Protein AF-A0A9D5K4T2-F1 (afdb_monomer)

Solvent-accessible surface area (backbone atoms only — not comparable to full-atom values): 8704 Å² total; per-residue (Å²): 128,64,64,52,54,49,26,55,74,67,66,39,24,68,62,24,46,60,51,55,73,71,44,53,75,77,55,48,70,33,69,68,42,46,53,50,48,43,51,20,30,58,70,73,62,40,55,70,61,32,49,51,55,53,71,80,49,88,61,93,27,13,62,56,25,42,52,50,14,54,50,28,47,74,73,68,38,57,67,61,13,50,54,25,43,53,49,19,75,74,37,55,56,87,91,53,61,63,84,64,47,54,61,52,52,37,46,53,52,19,55,50,31,40,50,50,19,72,77,49,76,42,77,68,34,46,51,50,20,46,51,30,26,49,54,40,33,61,75,31,61,92,39,63,85,38,69,66,25,53,48,25,57,51,49,48,55,52,64,72,74,109

Secondary structure (DSSP, 8-state):
--HHHHHHHTT-HHHHHHHHHTS-HHHHTSHHHHHHHHHHHHHHT-HHHHHHHHHH-----HHHHHHHHHHHHHHT-HHHHHHHHHHHHHS--SSS-HHHHHHHHHHHHHHHHHHHHHHS-SHHHHHHHHHHHHHHHHHTTT-TTSHHHHHHHHHHHHHHH-

Mean predicted aligned error: 5.41 Å

Nearest PDB structures (foldseek):
  2xpi-assembly1_D  TM=4.596E-01  e=1.711E-02  Schizosaccharomyces pombe
  5dse-assembly1_A  TM=6.129E-01  e=3.031E-01  Homo sapiens
  4j0u-assembly1_A  TM=4.442E-01  e=5.402E-02  Homo sapiens
  6fbb-assembly1_A  TM=3.727E-01  e=1.408E-01  Homo sapiens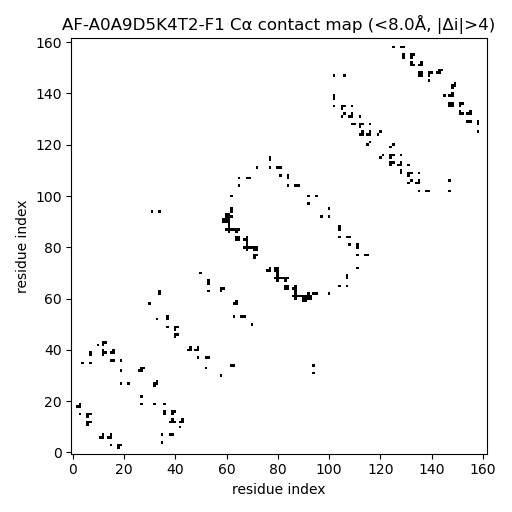
  7nm9-assembly1_A-2  TM=3.712E-01  e=3.671E-01  Homo sapiens

Structure (mmCIF, N/CA/C/O backbone):
data_AF-A0A9D5K4T2-F1
#
_entry.id   AF-A0A9D5K4T2-F1
#
loop_
_atom_site.group_PDB
_atom_site.id
_atom_site.type_symbol
_atom_site.label_atom_id
_atom_site.label_alt_id
_atom_site.label_comp_id
_atom_site.label_asym_id
_atom_site.label_entity_id
_atom_site.label_seq_id
_atom_site.pdbx_PDB_ins_code
_atom_site.Cartn_x
_atom_site.Cartn_y
_atom_site.Cartn_z
_atom_site.occupancy
_atom_site.B_iso_or_equiv
_atom_site.auth_seq_id
_atom_site.auth_comp_id
_atom_site.auth_asym_id
_atom_site.auth_atom_id
_atom_site.pdbx_PDB_model_num
ATOM 1 N N . MET A 1 1 ? -13.841 -5.311 24.053 1.00 54.28 1 MET A N 1
ATOM 2 C CA . MET A 1 1 ? -13.330 -5.093 22.676 1.00 54.28 1 MET A CA 1
ATOM 3 C C . MET A 1 1 ? -13.525 -6.328 21.765 1.00 54.28 1 MET A C 1
ATOM 5 O O . MET A 1 1 ? -12.750 -6.507 20.832 1.00 54.28 1 MET A O 1
ATOM 9 N N . SER A 1 2 ? -14.545 -7.179 21.981 1.00 60.25 2 SER A N 1
ATOM 10 C CA . SER A 1 2 ? -14.770 -8.372 21.135 1.00 60.25 2 SER A CA 1
ATOM 11 C C . SER A 1 2 ? -15.668 -8.092 19.925 1.00 60.25 2 SER A C 1
ATOM 13 O O . SER A 1 2 ? -15.316 -8.513 18.833 1.00 60.25 2 SER A O 1
ATOM 15 N N . ILE A 1 3 ? -16.739 -7.303 20.079 1.00 61.25 3 ILE A N 1
ATOM 16 C CA . ILE A 1 3 ? -17.724 -7.057 19.006 1.00 61.25 3 ILE A CA 1
ATOM 17 C C . ILE A 1 3 ? -17.117 -6.248 17.850 1.00 61.25 3 ILE A C 1
ATOM 19 O O . ILE A 1 3 ? -17.117 -6.707 16.721 1.00 61.25 3 ILE A O 1
ATOM 23 N N . PHE A 1 4 ? -16.468 -5.112 18.124 1.00 55.12 4 PHE A N 1
ATOM 24 C CA . PHE A 1 4 ? -15.822 -4.304 17.075 1.00 55.12 4 PHE A CA 1
ATOM 25 C C . PHE A 1 4 ? -14.730 -5.059 16.298 1.00 55.12 4 PHE A C 1
ATOM 27 O O . PHE A 1 4 ? -14.548 -4.840 15.107 1.00 55.12 4 PHE A O 1
ATOM 34 N N . SER A 1 5 ? -14.005 -5.966 16.964 1.00 59.66 5 SER A N 1
ATOM 35 C CA . SER A 1 5 ? -13.018 -6.815 16.283 1.00 59.66 5 SER A CA 1
ATOM 36 C C . SER A 1 5 ? -13.707 -7.825 15.361 1.00 59.66 5 SER A C 1
ATOM 38 O O . SER A 1 5 ? -13.262 -8.009 14.234 1.00 59.66 5 SER A O 1
ATOM 40 N N . ALA A 1 6 ? -14.807 -8.422 15.829 1.00 60.31 6 ALA A N 1
ATOM 41 C CA . ALA A 1 6 ? -15.592 -9.393 15.077 1.00 60.31 6 ALA A CA 1
ATOM 42 C C . ALA A 1 6 ? -16.263 -8.772 13.841 1.00 60.31 6 ALA A C 1
ATOM 44 O O . ALA A 1 6 ? -16.190 -9.365 12.774 1.00 60.31 6 ALA A O 1
ATOM 45 N N . GLU A 1 7 ? -16.821 -7.560 13.937 1.00 58.53 7 GLU A N 1
ATOM 46 C CA . GLU A 1 7 ? -17.458 -6.886 12.789 1.00 58.53 7 GLU A CA 1
ATOM 47 C C . GLU A 1 7 ? -16.449 -6.497 11.696 1.00 58.53 7 GLU A C 1
ATOM 49 O O . GLU A 1 7 ? -16.730 -6.601 10.504 1.00 58.53 7 GLU A O 1
ATOM 54 N N . ILE A 1 8 ? -15.231 -6.098 12.081 1.00 59.56 8 ILE A N 1
ATOM 55 C CA . ILE A 1 8 ? -14.141 -5.837 11.126 1.00 59.56 8 ILE A CA 1
ATOM 56 C C . ILE A 1 8 ? -13.672 -7.130 10.453 1.00 59.56 8 ILE A C 1
ATOM 58 O O . ILE A 1 8 ? -13.353 -7.121 9.264 1.00 59.56 8 ILE A O 1
ATOM 62 N N . GLU A 1 9 ? -13.605 -8.229 11.207 1.00 60.38 9 GLU A N 1
ATOM 63 C CA . GLU A 1 9 ? -13.256 -9.555 10.687 1.00 60.38 9 GLU A CA 1
ATOM 64 C C . GLU A 1 9 ? -14.370 -10.155 9.814 1.00 60.38 9 GLU A C 1
ATOM 66 O O . GLU A 1 9 ? -14.065 -10.915 8.897 1.00 60.38 9 GLU A O 1
ATOM 71 N N . ALA A 1 10 ? -15.627 -9.764 10.043 1.00 62.03 10 ALA A N 1
ATOM 72 C CA . ALA A 1 10 ? -16.800 -10.137 9.252 1.00 62.03 10 ALA A CA 1
ATOM 73 C C . ALA A 1 10 ? -17.033 -9.244 8.015 1.00 62.03 10 ALA A C 1
ATOM 75 O O . ALA A 1 10 ? -17.990 -9.463 7.280 1.00 62.03 10 ALA A O 1
ATOM 76 N N . GLU A 1 11 ? -16.175 -8.243 7.777 1.00 64.06 11 GLU A N 1
ATOM 77 C CA . GLU A 1 11 ? -16.327 -7.225 6.721 1.00 64.06 11 GLU A CA 1
ATOM 78 C C . GLU A 1 11 ? -17.610 -6.367 6.830 1.00 64.06 11 GLU A C 1
ATOM 80 O O . GLU A 1 11 ? -17.953 -5.612 5.917 1.00 64.06 11 GLU A O 1
ATOM 85 N N . SER A 1 12 ? -18.274 -6.386 7.988 1.00 69.62 12 SER A N 1
ATOM 86 C CA . SER A 1 12 ? -19.422 -5.540 8.335 1.00 69.62 12 SER A CA 1
ATOM 87 C C . SER A 1 12 ? -18.961 -4.130 8.722 1.00 69.62 12 SER A C 1
ATOM 89 O O . SER A 1 12 ? -19.085 -3.671 9.859 1.00 69.62 12 SER A O 1
ATOM 91 N N . TYR A 1 13 ? -18.369 -3.408 7.768 1.00 75.88 13 TYR A N 1
ATOM 92 C CA . TYR A 1 13 ? -17.676 -2.143 8.043 1.00 75.88 13 TYR A CA 1
ATOM 93 C C . TYR A 1 13 ? -18.591 -1.007 8.524 1.00 75.88 13 TYR A C 1
ATOM 95 O O . TYR A 1 13 ? -18.135 -0.136 9.266 1.00 75.88 13 TYR A O 1
ATOM 103 N N . ARG A 1 14 ? -19.871 -1.009 8.129 1.00 68.00 14 ARG A N 1
ATOM 104 C CA . ARG A 1 14 ? -20.858 -0.018 8.597 1.00 68.00 14 ARG A CA 1
ATOM 105 C C . ARG A 1 14 ? -21.207 -0.226 10.068 1.00 68.00 14 ARG A C 1
ATOM 107 O O . ARG A 1 14 ? -21.172 0.730 10.837 1.00 68.00 14 ARG A O 1
ATOM 114 N N . ASP A 1 15 ? -21.444 -1.470 10.464 1.00 69.38 15 ASP A N 1
ATOM 115 C CA . ASP A 1 15 ? -21.767 -1.818 11.848 1.00 69.38 15 ASP A CA 1
ATOM 116 C C . ASP A 1 15 ? -20.549 -1.630 12.756 1.00 69.38 15 ASP A C 1
ATOM 118 O O . ASP A 1 15 ? -20.660 -1.109 13.866 1.00 69.38 15 ASP A O 1
ATOM 122 N N . ALA A 1 16 ? -19.348 -1.925 12.247 1.00 68.94 16 ALA A N 1
ATOM 123 C CA . ALA A 1 16 ? -18.108 -1.606 12.939 1.00 68.94 16 ALA A CA 1
ATOM 124 C C . ALA A 1 16 ? -17.982 -0.096 13.235 1.00 68.94 16 ALA A C 1
ATOM 126 O O . ALA A 1 16 ? -17.620 0.271 14.354 1.00 68.94 16 ALA A O 1
ATOM 127 N N . LEU A 1 17 ? -18.301 0.789 12.278 1.00 69.62 17 LEU A N 1
ATOM 128 C CA . LEU A 1 17 ? -18.285 2.240 12.516 1.00 69.62 17 LEU A CA 1
ATOM 129 C C . LEU A 1 17 ? -19.304 2.665 13.576 1.00 69.62 17 LEU A C 1
ATOM 131 O O . LEU A 1 17 ? -18.934 3.421 14.471 1.00 69.62 17 LEU A O 1
ATOM 135 N N . ALA A 1 18 ? -20.525 2.128 13.538 1.00 70.75 18 ALA A N 1
ATOM 136 C CA . ALA A 1 18 ? -21.542 2.411 14.553 1.00 70.75 18 ALA A CA 1
ATOM 137 C C . ALA A 1 18 ? -21.078 1.989 15.961 1.00 70.75 18 ALA A C 1
ATOM 139 O O . ALA A 1 18 ? -21.221 2.730 16.929 1.00 70.75 18 ALA A O 1
ATOM 140 N N . VAL A 1 19 ? -20.421 0.831 16.090 1.00 71.00 19 VAL A N 1
ATOM 141 C CA . VAL A 1 19 ? -19.842 0.388 1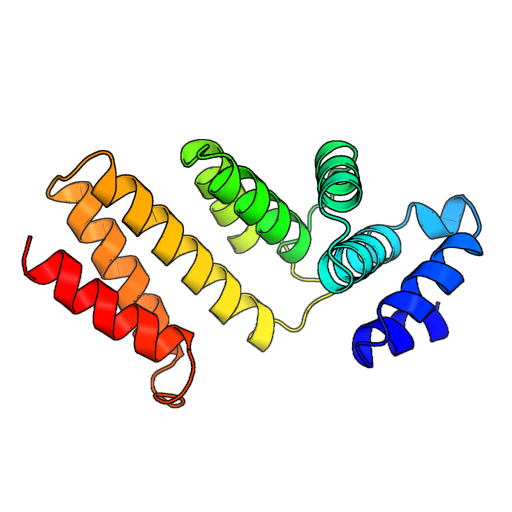7.371 1.00 71.00 19 VAL A CA 1
ATOM 142 C C . VAL A 1 19 ? -18.678 1.285 17.813 1.00 71.00 19 VAL A C 1
ATOM 144 O O . VAL A 1 19 ? -18.482 1.489 19.014 1.00 71.00 19 VAL A O 1
ATOM 147 N N . ALA A 1 20 ? -17.908 1.843 16.873 1.00 68.31 20 ALA A N 1
ATOM 148 C CA . ALA A 1 20 ? -16.802 2.745 17.184 1.00 68.31 20 ALA A CA 1
ATOM 149 C C . ALA A 1 20 ? -17.271 4.064 17.829 1.00 68.31 20 ALA A C 1
ATOM 151 O O . ALA A 1 20 ? -16.548 4.608 18.664 1.00 68.31 20 ALA A O 1
ATOM 152 N N . GLU A 1 21 ? -18.474 4.546 17.498 1.00 71.75 21 GLU A N 1
ATOM 153 C CA . GLU A 1 21 ? -19.077 5.754 18.090 1.00 71.75 21 GLU A CA 1
ATOM 154 C C . GLU A 1 21 ? -19.416 5.587 19.578 1.00 71.75 21 GLU A C 1
ATOM 156 O O . GLU A 1 21 ? -19.449 6.561 20.327 1.00 71.75 21 GLU A O 1
ATOM 161 N N . HIS A 1 22 ? -19.595 4.346 20.031 1.00 75.00 22 HIS A N 1
ATOM 162 C CA . HIS A 1 22 ? -19.904 4.020 21.423 1.00 75.00 22 HIS A CA 1
ATOM 163 C C . HIS A 1 22 ? -18.667 3.670 22.266 1.00 75.00 22 HIS A C 1
ATOM 165 O O . HIS A 1 22 ? -18.796 3.309 23.440 1.00 75.00 22 HIS A O 1
ATOM 171 N N . LEU A 1 23 ? -17.455 3.760 21.706 1.00 72.31 23 LEU A N 1
ATOM 172 C CA . LEU A 1 23 ? -16.229 3.545 22.474 1.00 72.31 23 LEU A CA 1
ATOM 173 C C . LEU A 1 23 ? -15.994 4.708 23.444 1.00 72.31 23 LEU A C 1
ATOM 175 O O . LEU A 1 23 ? -16.054 5.878 23.074 1.00 72.31 23 LEU A O 1
ATOM 179 N N . SER A 1 24 ? -15.636 4.392 24.692 1.00 71.31 24 SER A N 1
ATOM 180 C CA . SER A 1 24 ? -15.178 5.423 25.633 1.00 71.31 24 SER A CA 1
ATOM 181 C C . SER A 1 24 ? -13.928 6.132 25.092 1.00 71.31 24 SER A C 1
ATOM 183 O O . SER A 1 24 ? -13.106 5.508 24.416 1.00 71.31 24 SER A O 1
ATOM 185 N N . GLY A 1 25 ? -13.730 7.414 25.429 1.00 74.12 25 GLY A N 1
ATOM 186 C CA . GLY A 1 25 ? -12.616 8.215 24.893 1.00 74.12 25 GLY A CA 1
ATOM 187 C C . GLY A 1 25 ? -11.238 7.558 25.061 1.00 74.12 25 GLY A C 1
ATOM 188 O O . GLY A 1 25 ? -10.411 7.604 24.156 1.00 74.12 25 GLY A O 1
ATOM 189 N N . ARG A 1 26 ? -11.023 6.832 26.169 1.00 73.31 26 ARG A N 1
ATOM 190 C CA . ARG A 1 26 ? -9.785 6.075 26.423 1.00 73.31 26 ARG A CA 1
ATOM 191 C C . ARG A 1 26 ? -9.647 4.818 25.553 1.00 73.31 26 ARG A C 1
ATOM 193 O O . ARG A 1 26 ? -8.536 4.439 25.204 1.00 73.31 26 ARG A O 1
ATOM 200 N N . GLN A 1 27 ? -10.750 4.155 25.206 1.00 72.50 27 GLN A N 1
ATOM 201 C CA . GLN A 1 27 ? -10.745 2.978 24.327 1.00 72.50 27 GLN A CA 1
ATOM 202 C C . GLN A 1 27 ? -10.579 3.372 22.856 1.00 72.50 27 GLN A C 1
ATOM 204 O O . GLN A 1 27 ? -9.867 2.684 22.122 1.00 72.50 27 GLN A O 1
ATOM 209 N N . ALA A 1 28 ? -11.185 4.491 22.453 1.00 76.06 28 ALA A N 1
ATOM 210 C CA . ALA A 1 28 ? -11.121 5.024 21.095 1.00 76.06 28 ALA A CA 1
ATOM 211 C C . ALA A 1 28 ? -9.699 5.444 20.675 1.00 76.06 28 ALA A C 1
ATOM 213 O O . ALA A 1 28 ? -9.381 5.411 19.490 1.00 76.06 28 ALA A O 1
A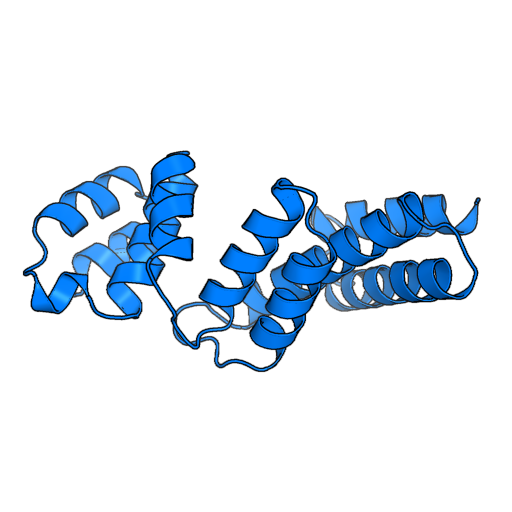TOM 214 N N . GLN A 1 29 ? -8.839 5.791 21.638 1.00 82.19 29 GLN A N 1
ATOM 215 C CA . GLN A 1 29 ? -7.458 6.234 21.400 1.00 82.19 29 GLN A CA 1
ATOM 216 C C . GLN A 1 29 ? -6.423 5.100 21.354 1.00 82.19 29 GLN A C 1
ATOM 218 O O . GLN A 1 29 ? -5.240 5.355 21.158 1.00 82.19 29 GLN A O 1
ATOM 223 N N . THR A 1 30 ? -6.823 3.842 21.554 1.00 89.69 30 THR A N 1
ATOM 224 C CA . THR A 1 30 ? -5.868 2.724 21.472 1.00 89.69 30 THR A CA 1
ATOM 225 C C . THR A 1 30 ? -5.436 2.473 20.024 1.00 89.69 30 THR A C 1
ATOM 227 O O . THR A 1 30 ? -6.274 2.537 19.126 1.00 89.69 30 THR A O 1
ATOM 230 N N . ASP A 1 31 ? -4.174 2.083 19.794 1.00 92.12 31 ASP A N 1
ATOM 231 C CA . ASP A 1 31 ? -3.654 1.727 18.457 1.00 92.12 31 ASP A CA 1
ATOM 232 C C . ASP A 1 31 ? -4.597 0.780 17.698 1.00 92.12 31 ASP A C 1
ATOM 234 O O . ASP A 1 31 ? -4.883 0.963 16.515 1.00 92.12 31 ASP A O 1
ATOM 238 N N . LYS A 1 32 ? -5.131 -0.221 18.414 1.00 89.00 32 LYS A N 1
ATOM 239 C CA . LYS A 1 32 ? -6.079 -1.199 17.874 1.00 89.00 32 LYS A CA 1
ATOM 240 C C . LYS A 1 32 ? -7.368 -0.532 17.391 1.00 89.00 32 LYS A C 1
ATOM 242 O O . LYS A 1 32 ? -7.829 -0.833 16.292 1.00 89.00 32 LYS A O 1
ATOM 247 N N . ALA A 1 33 ? -7.953 0.352 18.201 1.00 88.94 33 ALA A N 1
ATOM 248 C CA . ALA A 1 33 ? -9.187 1.046 17.850 1.00 88.94 33 ALA A CA 1
ATOM 249 C C . ALA A 1 33 ? -8.985 1.974 16.647 1.00 88.94 33 ALA A C 1
ATOM 251 O O . ALA A 1 33 ? -9.808 1.961 15.733 1.00 88.94 33 ALA A O 1
ATOM 252 N N . VAL A 1 34 ? -7.866 2.703 16.601 1.00 92.25 34 VAL A N 1
ATOM 253 C CA . VAL A 1 34 ? -7.519 3.575 15.470 1.00 92.25 34 VAL A CA 1
ATOM 254 C C . VAL A 1 34 ? -7.342 2.764 14.186 1.00 92.25 34 VAL A C 1
ATOM 256 O O . VAL A 1 34 ? -7.944 3.098 13.168 1.00 92.25 34 VAL A O 1
ATOM 259 N N . ILE A 1 35 ? -6.588 1.660 14.220 1.00 92.62 35 ILE A N 1
ATOM 260 C CA . ILE A 1 35 ? -6.367 0.814 13.036 1.00 92.62 35 ILE A CA 1
ATOM 261 C C . ILE A 1 35 ? -7.669 0.173 12.548 1.00 92.62 35 ILE A C 1
ATOM 263 O O . ILE A 1 35 ? -7.919 0.099 11.346 1.00 92.62 35 ILE A O 1
ATOM 267 N N . TYR A 1 36 ? -8.540 -0.265 13.451 1.00 90.19 36 TYR A N 1
ATOM 268 C CA . TYR A 1 36 ? -9.824 -0.840 13.054 1.00 90.19 36 TYR A CA 1
ATOM 269 C C . TYR A 1 36 ? -10.794 0.211 12.522 1.00 90.19 36 TYR A C 1
ATOM 271 O O . TYR A 1 36 ? -11.457 -0.033 11.515 1.00 90.19 36 TYR A O 1
ATOM 279 N N . ARG A 1 37 ? -10.819 1.410 13.113 1.00 90.56 37 ARG A N 1
ATOM 280 C CA . ARG A 1 37 ? -11.571 2.543 12.564 1.00 90.56 37 ARG A CA 1
ATOM 281 C C . ARG A 1 37 ? -11.070 2.897 11.167 1.00 90.56 37 ARG A C 1
ATOM 283 O O . ARG A 1 37 ? -11.878 3.083 10.264 1.00 90.56 37 ARG A O 1
ATOM 290 N N . LEU A 1 38 ? -9.753 2.912 10.964 1.00 92.81 38 LEU A N 1
ATOM 291 C CA . LEU A 1 38 ? -9.144 3.129 9.655 1.00 92.81 38 LEU A CA 1
ATOM 292 C C . LEU A 1 38 ? -9.615 2.087 8.630 1.00 92.81 38 LEU A C 1
ATOM 294 O O . LEU A 1 38 ? -9.997 2.459 7.522 1.00 92.81 38 LEU A O 1
ATOM 298 N N . ARG A 1 39 ? -9.631 0.794 8.984 1.00 90.69 39 ARG A N 1
ATOM 299 C CA . ARG A 1 39 ? -10.168 -0.264 8.107 1.00 90.69 39 ARG A CA 1
ATOM 300 C C . ARG A 1 39 ? -11.623 -0.012 7.744 1.00 90.69 39 ARG A C 1
ATOM 302 O O . ARG A 1 39 ? -11.964 -0.100 6.570 1.00 90.69 39 ARG A O 1
ATOM 309 N N . ALA A 1 40 ? -12.448 0.318 8.735 1.00 89.12 40 ALA A N 1
ATOM 310 C CA . ALA A 1 40 ? -13.870 0.541 8.535 1.00 89.12 40 ALA A CA 1
ATOM 311 C C . ALA A 1 40 ? -14.121 1.723 7.588 1.00 89.12 40 ALA A C 1
ATOM 313 O O . ALA A 1 40 ? -14.789 1.550 6.573 1.00 89.12 40 ALA A O 1
ATOM 314 N N . LEU A 1 41 ? -13.487 2.876 7.848 1.00 90.56 41 LEU A N 1
ATOM 315 C CA . LEU A 1 41 ? -13.562 4.073 6.997 1.00 90.56 41 LEU A CA 1
ATOM 316 C C . LEU A 1 41 ? -13.143 3.771 5.554 1.00 90.56 41 LEU A C 1
ATOM 318 O O . LEU A 1 41 ? -13.836 4.135 4.606 1.00 90.56 41 LEU A O 1
ATOM 322 N N . ARG A 1 42 ? -12.035 3.045 5.373 1.00 89.38 42 ARG A N 1
ATOM 323 C CA . ARG A 1 42 ? -11.573 2.628 4.044 1.00 89.38 42 ARG A CA 1
ATOM 324 C C . ARG A 1 42 ? -12.534 1.649 3.366 1.00 89.38 42 ARG A C 1
ATOM 326 O O . ARG A 1 42 ? -12.704 1.738 2.154 1.00 89.38 42 ARG A O 1
ATOM 333 N N . GLY A 1 43 ? -13.144 0.742 4.127 1.00 84.81 43 GLY A N 1
ATOM 334 C CA . GLY A 1 43 ? -14.110 -0.241 3.637 1.00 84.81 43 GLY A CA 1
ATOM 335 C C . GLY A 1 43 ? -15.414 0.389 3.148 1.00 84.81 43 GLY A C 1
ATOM 336 O O . GLY A 1 43 ? -15.954 -0.048 2.136 1.00 84.81 43 GLY A O 1
ATOM 337 N N . VAL A 1 44 ? -15.888 1.451 3.808 1.00 88.19 44 VAL A N 1
ATOM 338 C CA . VAL A 1 44 ? -17.101 2.185 3.392 1.00 88.19 44 VAL A CA 1
ATOM 339 C C . VAL A 1 44 ? -16.836 3.306 2.379 1.00 88.19 44 VAL A C 1
ATOM 341 O O . VAL A 1 44 ? -17.782 3.870 1.840 1.00 88.19 44 VAL A O 1
ATOM 344 N N . GLY A 1 45 ? -15.568 3.618 2.092 1.00 86.69 45 GLY A N 1
ATOM 345 C CA . GLY A 1 45 ? -15.184 4.649 1.123 1.00 86.69 45 GLY A CA 1
ATOM 346 C C . GLY A 1 45 ? -15.068 6.071 1.687 1.00 86.69 45 GLY A C 1
ATOM 347 O O . GLY A 1 45 ? -14.939 7.013 0.909 1.00 86.69 45 GLY A O 1
ATOM 348 N N . GLU A 1 46 ? -15.038 6.237 3.010 1.00 92.06 46 GLU A N 1
ATOM 349 C CA . GLU A 1 46 ? -14.887 7.522 3.714 1.00 92.06 46 GLU A CA 1
ATOM 350 C C . GLU A 1 46 ? -13.427 8.016 3.672 1.00 92.06 46 GLU A C 1
ATOM 352 O O . GLU A 1 46 ? -12.695 8.007 4.669 1.00 92.06 46 GLU A O 1
ATOM 357 N N . ARG A 1 47 ? -12.970 8.410 2.476 1.00 91.94 47 ARG A N 1
ATOM 358 C CA . ARG A 1 47 ? -11.560 8.733 2.190 1.00 91.94 47 ARG A CA 1
ATOM 359 C C . ARG A 1 47 ? -11.027 9.905 3.010 1.00 91.94 47 ARG A C 1
ATOM 361 O O . ARG A 1 47 ? -9.938 9.786 3.564 1.00 91.94 47 ARG A O 1
ATOM 368 N N . GLU A 1 48 ? -11.793 10.984 3.141 1.00 93.81 48 GLU A N 1
ATOM 369 C CA . GLU A 1 48 ? -11.362 12.183 3.876 1.00 93.81 48 GLU A CA 1
ATOM 370 C C . GLU A 1 48 ? -11.159 11.904 5.366 1.00 93.81 48 GLU A C 1
ATOM 372 O O . GLU A 1 48 ? -10.165 12.311 5.968 1.00 93.81 48 GLU A O 1
ATOM 377 N N . GLN A 1 49 ? -12.065 11.135 5.966 1.00 93.00 49 GLN A N 1
ATOM 378 C CA . GLN A 1 49 ? -11.946 10.751 7.369 1.00 93.00 49 GLN A CA 1
ATOM 379 C C . GLN A 1 49 ? -10.771 9.793 7.587 1.00 93.00 49 GLN A C 1
ATOM 381 O O . GLN A 1 49 ? -10.040 9.933 8.567 1.00 93.00 49 GLN A O 1
ATOM 386 N N . ALA A 1 50 ? -10.562 8.838 6.673 1.00 93.81 50 ALA A N 1
ATOM 387 C CA . ALA A 1 50 ? -9.413 7.938 6.722 1.00 93.81 50 ALA A CA 1
ATOM 388 C C . ALA A 1 50 ? -8.092 8.710 6.589 1.00 93.81 50 ALA A C 1
ATOM 390 O O . ALA A 1 50 ? -7.156 8.452 7.345 1.00 93.81 50 ALA A O 1
ATOM 391 N N . ARG A 1 51 ? -8.038 9.690 5.678 1.00 95.88 51 ARG A N 1
ATOM 392 C CA . ARG A 1 51 ? -6.899 10.596 5.499 1.00 95.88 51 ARG A CA 1
ATOM 393 C C . ARG A 1 51 ? -6.606 11.365 6.780 1.00 95.88 51 ARG A C 1
ATOM 395 O O . ARG A 1 51 ? -5.488 11.300 7.280 1.00 95.88 51 ARG A O 1
ATOM 402 N N . LYS A 1 52 ? -7.612 12.035 7.346 1.00 95.75 52 LYS A N 1
ATOM 403 C CA . LYS A 1 52 ? -7.467 12.767 8.609 1.00 95.75 52 LYS A CA 1
ATOM 404 C C . LYS A 1 52 ? -6.948 11.858 9.724 1.00 95.75 52 LYS A C 1
ATOM 406 O O . LYS A 1 52 ? -5.988 12.201 10.399 1.00 95.75 52 LYS A O 1
ATOM 411 N N . LEU A 1 53 ? -7.522 10.663 9.867 1.00 94.81 53 LEU A N 1
ATOM 412 C CA . LEU A 1 53 ? -7.104 9.704 10.888 1.00 94.81 53 LEU A CA 1
ATOM 413 C C . LEU A 1 53 ? -5.638 9.271 10.719 1.00 94.81 53 LEU A C 1
ATOM 415 O O . LEU A 1 53 ? -4.932 9.132 11.715 1.00 94.81 53 LEU A O 1
ATOM 419 N N . LEU A 1 54 ? -5.179 9.076 9.479 1.00 96.62 54 LEU A N 1
ATOM 420 C CA . LEU A 1 54 ? -3.781 8.763 9.183 1.00 96.62 54 LEU A CA 1
ATOM 421 C C . LEU A 1 54 ? -2.848 9.921 9.548 1.00 96.62 54 LEU A C 1
ATOM 423 O O . LEU A 1 54 ? -1.791 9.673 10.117 1.00 96.62 54 LEU A O 1
ATOM 427 N N . LEU A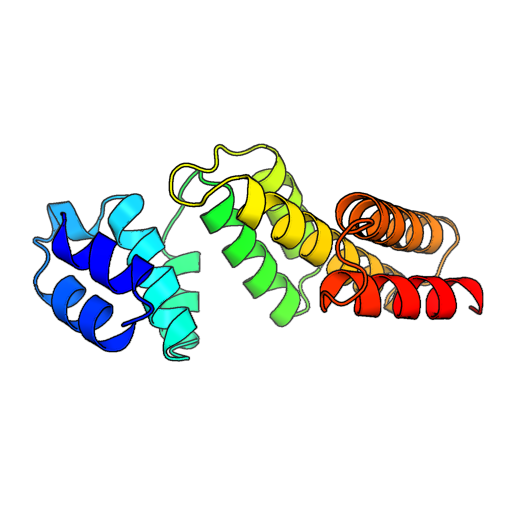 1 55 ? -3.217 11.162 9.234 1.00 95.62 55 LEU A N 1
ATOM 428 C CA . LEU A 1 55 ? -2.365 12.330 9.478 1.00 95.62 55 LEU A CA 1
ATOM 429 C C . LEU A 1 55 ? -2.323 12.742 10.955 1.00 95.62 55 LEU A C 1
ATOM 431 O O . LEU A 1 55 ? -1.258 13.096 11.451 1.00 95.62 55 LEU A O 1
ATOM 435 N N . ASP A 1 56 ? -3.444 12.622 11.667 1.00 95.75 56 ASP A N 1
ATOM 436 C CA . ASP A 1 56 ? -3.572 13.029 13.073 1.00 95.75 56 ASP A CA 1
ATOM 437 C C . ASP A 1 56 ? -2.947 12.019 14.056 1.00 95.75 56 ASP A C 1
ATOM 439 O O . ASP A 1 56 ? -2.851 12.295 15.252 1.00 95.75 56 ASP A O 1
ATOM 443 N N . ASN A 1 57 ? -2.553 10.828 13.588 1.00 94.94 57 ASN A N 1
ATOM 444 C CA . ASN A 1 57 ? -2.044 9.754 14.440 1.00 94.94 57 ASN A CA 1
ATOM 445 C C . ASN A 1 57 ? -0.680 9.241 13.968 1.00 94.94 57 ASN A C 1
ATOM 447 O O . ASN A 1 57 ? -0.364 9.196 12.777 1.00 94.94 57 ASN A O 1
ATOM 451 N N . GLU A 1 58 ? 0.111 8.762 14.924 1.00 95.44 58 GLU A N 1
ATOM 452 C CA . GLU A 1 58 ? 1.358 8.050 14.667 1.00 95.44 58 GLU A CA 1
ATOM 453 C C . GLU A 1 58 ? 1.351 6.742 15.457 1.00 95.44 58 GLU A C 1
ATOM 455 O O . GLU A 1 58 ? 1.399 6.734 16.684 1.00 95.44 58 GLU A O 1
ATOM 460 N N . ILE A 1 59 ? 1.260 5.625 14.734 1.00 96.06 59 ILE A N 1
ATOM 461 C CA . ILE A 1 59 ? 1.219 4.282 15.309 1.00 96.06 59 ILE A CA 1
ATOM 462 C C . ILE A 1 59 ? 2.367 3.482 14.707 1.00 96.06 59 ILE A C 1
ATOM 464 O O . ILE A 1 59 ? 2.420 3.291 13.492 1.00 96.06 59 ILE A O 1
ATOM 468 N N . ASN A 1 60 ? 3.258 2.969 15.560 1.00 96.75 60 ASN A N 1
ATOM 469 C CA . ASN A 1 60 ? 4.336 2.075 15.139 1.00 96.75 60 ASN A CA 1
ATOM 470 C C . ASN A 1 60 ? 3.780 0.678 14.817 1.00 96.75 60 ASN A C 1
ATOM 472 O O . ASN A 1 60 ? 3.885 -0.264 15.608 1.00 96.75 60 ASN A O 1
ATOM 476 N N . ASP A 1 61 ? 3.116 0.564 13.674 1.00 97.62 61 ASP A N 1
ATOM 477 C CA . ASP A 1 61 ? 2.575 -0.683 13.155 1.00 97.62 61 ASP A CA 1
ATOM 478 C C . ASP A 1 61 ? 2.698 -0.721 11.631 1.00 97.62 61 ASP A C 1
ATOM 480 O O . ASP A 1 61 ? 2.416 0.257 10.936 1.00 97.62 61 ASP A O 1
ATOM 484 N N . GLY A 1 62 ? 3.117 -1.869 11.103 1.00 97.69 62 GLY A N 1
ATOM 485 C CA . GLY A 1 62 ? 3.349 -2.056 9.680 1.00 97.69 62 GLY A CA 1
ATOM 486 C C . GLY A 1 62 ? 2.087 -1.860 8.846 1.00 97.69 62 GLY A C 1
ATOM 487 O O . GLY A 1 62 ? 2.169 -1.317 7.749 1.00 97.69 62 GLY A O 1
ATOM 488 N N . GLU A 1 63 ? 0.910 -2.233 9.359 1.00 96.81 63 GLU A N 1
ATOM 489 C CA . GLU A 1 63 ? -0.357 -1.969 8.673 1.00 96.81 63 GLU A CA 1
ATOM 490 C C . GLU A 1 63 ? -0.659 -0.472 8.589 1.00 96.81 63 GLU A C 1
ATOM 492 O O . GLU A 1 63 ? -1.089 0.011 7.540 1.00 96.81 63 GLU A O 1
ATOM 497 N N . PHE A 1 64 ? -0.423 0.257 9.678 1.00 98.00 64 PHE A N 1
ATOM 498 C CA . PHE A 1 64 ? -0.672 1.692 9.723 1.00 98.00 64 PHE A CA 1
ATOM 499 C C . PHE A 1 64 ? 0.268 2.441 8.771 1.00 98.00 64 PHE A C 1
ATOM 501 O O . PHE A 1 64 ? -0.181 3.259 7.968 1.00 98.00 64 PHE A O 1
ATOM 508 N N . TYR A 1 65 ? 1.557 2.092 8.773 1.00 98.50 65 TYR A N 1
ATOM 509 C CA . TYR A 1 65 ? 2.520 2.658 7.829 1.00 98.50 65 TYR A CA 1
ATOM 510 C C . TYR A 1 65 ? 2.244 2.278 6.379 1.00 98.50 65 TYR A C 1
ATOM 512 O O . TYR A 1 65 ? 2.405 3.116 5.497 1.00 98.50 65 TYR A O 1
ATOM 520 N N . LEU A 1 66 ? 1.758 1.065 6.114 1.00 98.31 66 LEU A N 1
ATOM 521 C CA . LEU A 1 66 ? 1.329 0.685 4.771 1.00 98.31 66 LEU A CA 1
ATOM 522 C C . LEU A 1 66 ? 0.160 1.557 4.290 1.00 98.31 66 LEU A C 1
ATOM 524 O O . LEU A 1 66 ? 0.152 1.980 3.139 1.00 98.31 66 LEU A O 1
ATOM 528 N N . ALA A 1 67 ? -0.799 1.870 5.163 1.00 97.56 67 ALA A N 1
ATOM 529 C CA . ALA A 1 67 ? -1.904 2.758 4.816 1.00 97.56 67 ALA A CA 1
ATOM 530 C C . ALA A 1 67 ? -1.451 4.212 4.590 1.00 97.56 67 ALA A C 1
ATOM 532 O O . ALA A 1 67 ? -1.951 4.853 3.666 1.00 97.56 67 ALA A O 1
ATOM 533 N N . LYS A 1 68 ? -0.478 4.718 5.367 1.00 98.12 68 LYS A N 1
ATOM 534 C CA . LYS A 1 68 ? 0.164 6.017 5.086 1.00 98.12 68 LYS A CA 1
ATOM 535 C C . LYS A 1 68 ? 0.858 6.013 3.727 1.00 98.12 68 LYS A C 1
ATOM 537 O O . LYS A 1 68 ? 0.653 6.925 2.939 1.00 98.12 68 LYS A O 1
ATOM 542 N N . ALA A 1 69 ? 1.621 4.968 3.419 1.00 98.38 69 ALA A N 1
ATOM 543 C CA . ALA A 1 69 ? 2.271 4.846 2.120 1.00 98.38 69 ALA A CA 1
ATOM 544 C C . ALA A 1 69 ? 1.274 4.850 0.952 1.00 98.38 69 ALA A C 1
ATOM 546 O O . ALA A 1 69 ? 1.525 5.479 -0.069 1.00 98.38 69 ALA A O 1
ATOM 547 N N . GLU A 1 70 ? 0.144 4.156 1.097 1.00 97.50 70 GLU A N 1
ATOM 548 C CA . GLU A 1 70 ? -0.923 4.151 0.092 1.00 97.50 70 GLU A CA 1
ATOM 549 C C . GLU A 1 70 ? -1.546 5.543 -0.089 1.00 97.50 70 GLU A C 1
ATOM 551 O O . GLU A 1 70 ? -1.834 5.922 -1.221 1.00 97.50 70 GLU A O 1
ATOM 556 N N . LEU A 1 71 ? -1.720 6.312 0.994 1.00 97.25 71 LEU A N 1
ATOM 557 C CA . LEU A 1 71 ? -2.178 7.703 0.927 1.00 97.25 71 LEU A CA 1
ATOM 558 C C . LEU A 1 71 ? -1.217 8.561 0.091 1.00 97.25 71 LEU A C 1
ATOM 560 O O . LEU A 1 71 ? -1.644 9.114 -0.918 1.00 97.25 71 LEU A O 1
ATOM 564 N N . PHE A 1 72 ? 0.067 8.609 0.456 1.00 97.75 72 PHE A N 1
ATOM 565 C CA . PHE A 1 72 ? 1.060 9.432 -0.248 1.00 97.75 72 PHE A CA 1
ATOM 566 C C . PHE A 1 72 ? 1.264 8.994 -1.702 1.00 97.75 72 PHE A C 1
ATOM 568 O O . PHE A 1 72 ? 1.336 9.830 -2.596 1.00 97.75 72 PHE A O 1
ATOM 575 N N . TYR A 1 73 ? 1.217 7.686 -1.978 1.00 97.94 73 TYR A N 1
ATOM 576 C CA . TYR A 1 73 ? 1.249 7.175 -3.350 1.00 97.94 73 TYR A CA 1
ATOM 577 C C . TYR A 1 73 ? 0.090 7.721 -4.198 1.00 97.94 73 TYR A C 1
ATOM 579 O O . TYR A 1 73 ? 0.280 8.059 -5.364 1.00 97.94 73 TYR A O 1
ATOM 587 N N . HIS A 1 74 ? -1.116 7.813 -3.630 1.00 95.44 74 HIS A N 1
ATOM 588 C CA . HIS A 1 74 ? -2.276 8.374 -4.325 1.00 95.44 74 HIS A CA 1
ATOM 589 C C . HIS A 1 74 ? -2.229 9.900 -4.464 1.00 95.44 74 HIS A C 1
ATOM 591 O O . HIS A 1 74 ? -2.845 10.429 -5.386 1.00 95.44 74 HIS A O 1
ATOM 597 N N . GLU A 1 75 ? -1.503 10.588 -3.585 1.00 95.44 75 GLU A N 1
ATOM 598 C CA . GLU A 1 75 ? -1.242 12.029 -3.674 1.00 95.44 75 GLU A CA 1
ATOM 599 C C . GLU A 1 75 ? -0.112 12.366 -4.667 1.00 95.44 75 GLU A C 1
ATOM 601 O O . GLU A 1 75 ? 0.110 13.536 -4.962 1.00 95.44 75 GLU A O 1
ATOM 606 N N . GLY A 1 76 ? 0.557 11.351 -5.230 1.00 95.88 76 GLY A N 1
ATOM 607 C CA . GLY A 1 76 ? 1.692 11.520 -6.142 1.00 95.88 76 GLY A CA 1
ATOM 608 C C . GLY A 1 76 ? 3.022 11.756 -5.427 1.00 95.88 76 GLY A C 1
ATOM 609 O O . GLY A 1 76 ? 4.038 11.966 -6.077 1.00 95.88 76 GLY A O 1
ATOM 610 N N . ASP A 1 77 ? 3.037 11.682 -4.098 1.00 97.19 77 ASP A N 1
ATOM 611 C CA . ASP A 1 77 ? 4.232 11.868 -3.290 1.00 97.19 77 ASP A CA 1
ATOM 612 C C . ASP A 1 77 ? 4.974 10.530 -3.120 1.00 97.19 77 ASP A C 1
ATOM 614 O O . ASP A 1 77 ? 4.758 9.753 -2.179 1.00 97.19 77 ASP A O 1
ATOM 618 N N . LEU A 1 78 ? 5.790 10.196 -4.124 1.00 96.94 78 LEU A N 1
ATOM 619 C CA . LEU A 1 78 ? 6.459 8.898 -4.204 1.00 96.94 78 LEU A CA 1
ATOM 620 C C . LEU A 1 78 ? 7.581 8.726 -3.174 1.00 96.94 78 LEU A C 1
ATOM 622 O O . LEU A 1 78 ? 7.831 7.591 -2.747 1.00 96.94 78 LEU A O 1
ATOM 626 N N . ASP A 1 79 ? 8.239 9.809 -2.765 1.00 96.19 79 ASP A N 1
ATOM 627 C CA . ASP A 1 79 ? 9.314 9.771 -1.773 1.00 96.19 79 ASP A CA 1
ATOM 628 C C . ASP A 1 79 ? 8.752 9.442 -0.386 1.00 96.19 79 ASP A C 1
ATOM 630 O O . ASP A 1 79 ? 9.222 8.509 0.287 1.00 96.19 79 ASP A O 1
ATOM 634 N N . GLU A 1 80 ? 7.659 10.098 -0.006 1.00 97.75 80 GLU A N 1
ATOM 635 C CA . GLU A 1 80 ? 6.971 9.883 1.260 1.00 97.75 80 GLU A CA 1
ATOM 636 C C . GLU A 1 80 ? 6.348 8.488 1.277 1.00 97.75 80 GLU A C 1
ATOM 638 O O . GLU A 1 80 ? 6.499 7.738 2.253 1.00 97.75 80 GLU A O 1
ATOM 643 N N . ALA A 1 81 ? 5.717 8.083 0.168 1.00 98.25 81 ALA A N 1
ATOM 644 C CA . ALA A 1 81 ? 5.188 6.735 0.007 1.00 98.25 81 ALA A CA 1
ATOM 645 C C . ALA A 1 81 ? 6.279 5.685 0.240 1.00 98.25 81 ALA A C 1
ATOM 647 O O . ALA A 1 81 ? 6.103 4.754 1.032 1.00 98.25 81 ALA A O 1
ATOM 648 N N . ARG A 1 82 ? 7.444 5.850 -0.393 1.00 97.31 82 ARG A N 1
ATOM 649 C CA . ARG A 1 82 ? 8.578 4.936 -0.247 1.00 97.31 82 ARG A CA 1
ATOM 650 C C . ARG A 1 82 ? 9.126 4.914 1.178 1.00 97.31 82 ARG A C 1
ATOM 652 O O . ARG A 1 82 ? 9.416 3.830 1.692 1.00 97.31 82 ARG A O 1
ATOM 659 N N . SER A 1 83 ? 9.244 6.074 1.817 1.00 97.94 83 SER A N 1
ATOM 660 C CA . SER A 1 83 ? 9.674 6.205 3.213 1.00 97.94 83 SER A CA 1
ATOM 661 C C . SER A 1 83 ? 8.755 5.413 4.149 1.00 97.94 83 SER A C 1
ATOM 663 O O . SER A 1 83 ? 9.217 4.606 4.963 1.00 97.94 83 SER A O 1
ATOM 665 N N . TYR A 1 84 ? 7.437 5.546 3.982 1.00 98.56 84 TYR A N 1
ATOM 666 C CA . TYR A 1 84 ? 6.472 4.788 4.774 1.00 98.56 84 TYR A CA 1
ATOM 667 C C . TYR A 1 84 ? 6.440 3.294 4.437 1.00 98.56 84 TYR A C 1
ATOM 669 O O . TYR A 1 84 ? 6.225 2.490 5.343 1.00 98.56 84 TYR A O 1
ATOM 677 N N . LEU A 1 85 ? 6.716 2.882 3.195 1.00 98.44 85 LEU A N 1
ATOM 678 C CA . LEU A 1 85 ? 6.856 1.458 2.858 1.00 98.44 85 LEU A CA 1
ATOM 679 C C . LEU A 1 85 ? 8.073 0.816 3.531 1.00 98.44 85 LEU A C 1
ATOM 681 O O . LEU A 1 85 ? 7.984 -0.329 3.981 1.00 98.44 85 LEU A O 1
ATOM 685 N N . ASP A 1 86 ? 9.192 1.537 3.640 1.00 98.00 86 ASP A N 1
ATOM 686 C CA . ASP A 1 86 ? 10.364 1.055 4.378 1.00 98.00 86 ASP A CA 1
ATOM 687 C C . ASP A 1 86 ? 10.056 0.909 5.875 1.00 98.00 86 ASP A C 1
ATOM 689 O O . ASP A 1 86 ? 10.311 -0.151 6.455 1.00 98.00 86 ASP A O 1
ATOM 693 N N . LYS A 1 87 ? 9.401 1.914 6.479 1.00 98.25 87 LYS A N 1
ATOM 694 C CA . LYS A 1 87 ? 8.897 1.825 7.861 1.00 98.25 87 LYS A CA 1
ATOM 695 C C . LYS A 1 87 ? 7.959 0.629 8.031 1.00 98.25 87 LYS A C 1
ATOM 697 O O . LYS A 1 87 ? 8.167 -0.195 8.919 1.00 98.25 87 LYS A O 1
ATOM 702 N N . ALA A 1 88 ? 6.990 0.464 7.132 1.00 98.25 88 ALA A N 1
ATOM 703 C CA . ALA A 1 88 ? 6.037 -0.641 7.168 1.00 98.25 88 ALA A CA 1
ATOM 704 C C . ALA A 1 88 ? 6.723 -2.016 7.142 1.00 98.25 88 ALA A C 1
ATOM 706 O O . ALA A 1 88 ? 6.291 -2.936 7.835 1.00 98.25 88 ALA A O 1
ATOM 707 N N . GLY A 1 89 ? 7.806 -2.162 6.372 1.00 97.38 89 GLY A N 1
ATOM 708 C CA . GLY A 1 89 ? 8.580 -3.401 6.292 1.00 97.38 89 GLY A CA 1
ATOM 709 C C . GLY A 1 89 ? 9.395 -3.739 7.544 1.00 97.38 89 GLY A C 1
ATOM 710 O O . GLY A 1 89 ? 9.734 -4.909 7.738 1.00 97.38 89 GLY A O 1
ATOM 711 N N . ARG A 1 90 ? 9.702 -2.743 8.384 1.00 97.56 90 ARG A N 1
ATOM 712 C CA . ARG A 1 90 ? 10.522 -2.881 9.602 1.00 97.56 90 ARG A CA 1
ATOM 713 C C . ARG A 1 90 ? 9.698 -2.882 10.890 1.00 97.56 90 ARG A C 1
ATOM 715 O O . ARG A 1 90 ? 10.191 -3.327 11.924 1.00 97.56 90 ARG A O 1
ATOM 722 N N . SER A 1 91 ? 8.459 -2.409 10.831 1.00 97.44 91 SER A N 1
ATOM 723 C CA . SER A 1 91 ? 7.559 -2.332 11.978 1.00 97.44 91 SER A CA 1
ATOM 724 C C . SER A 1 91 ? 6.846 -3.655 12.279 1.00 97.44 91 SER A C 1
ATOM 726 O O . SER A 1 91 ? 6.646 -4.492 11.391 1.00 97.44 91 SER A O 1
ATOM 728 N N . PRO A 1 92 ? 6.427 -3.866 13.542 1.00 96.62 92 PRO A N 1
ATOM 729 C CA . PRO A 1 92 ? 5.596 -5.007 13.897 1.00 96.62 92 PRO A CA 1
ATOM 730 C C . PRO A 1 92 ? 4.236 -4.911 13.201 1.00 96.62 92 PRO A C 1
ATOM 732 O O . PRO A 1 92 ? 3.719 -3.823 12.984 1.00 96.62 92 PRO A O 1
ATOM 735 N N . VAL A 1 93 ? 3.631 -6.054 12.884 1.00 95.38 93 VAL A N 1
ATOM 736 C CA . VAL A 1 93 ? 2.285 -6.126 12.297 1.00 95.38 93 VAL A CA 1
ATOM 737 C C . VAL A 1 93 ? 1.368 -6.753 13.342 1.00 95.38 93 VAL A C 1
ATOM 739 O O . VAL A 1 93 ? 1.201 -7.972 13.376 1.00 95.38 93 VAL A O 1
ATOM 742 N N . ARG A 1 94 ? 0.857 -5.933 14.265 1.00 93.81 94 ARG A N 1
ATOM 743 C CA . ARG A 1 94 ? 0.177 -6.403 15.486 1.00 93.81 94 ARG A CA 1
ATOM 744 C C . ARG A 1 94 ? -1.279 -6.773 15.243 1.00 93.81 94 ARG A C 1
ATOM 746 O O . ARG A 1 94 ? -1.812 -7.632 15.939 1.00 93.81 94 ARG A O 1
ATOM 753 N N . PHE A 1 95 ? -1.916 -6.141 14.260 1.00 89.69 95 PHE A N 1
ATOM 754 C CA . PHE A 1 95 ? -3.364 -6.243 14.057 1.00 89.69 95 PHE A CA 1
ATOM 755 C C . PHE A 1 95 ? -3.766 -6.879 12.722 1.00 89.69 95 PHE A C 1
ATOM 757 O O . PHE A 1 95 ? -4.955 -7.107 12.492 1.00 89.69 95 PHE A O 1
ATOM 764 N N . MET A 1 96 ? -2.803 -7.213 11.856 1.00 89.62 96 MET A N 1
ATOM 765 C CA . MET A 1 96 ? -3.020 -7.930 10.594 1.00 89.62 96 MET A CA 1
ATOM 766 C C . MET A 1 96 ? -2.222 -9.234 10.560 1.00 89.62 96 MET A C 1
ATOM 768 O O . MET A 1 96 ? -1.080 -9.311 11.005 1.00 89.62 96 MET A O 1
ATOM 772 N N . VAL A 1 97 ? -2.792 -10.273 9.948 1.00 90.31 97 VAL A N 1
ATOM 773 C CA . VAL A 1 97 ? -2.070 -11.530 9.734 1.00 90.31 97 VAL A CA 1
ATOM 774 C C . VAL A 1 97 ? -0.914 -11.311 8.753 1.00 90.31 97 VAL A C 1
ATOM 776 O O . VAL A 1 97 ? -1.115 -10.865 7.622 1.00 90.31 97 VAL A O 1
ATOM 779 N N . ARG A 1 98 ? 0.304 -11.714 9.136 1.00 90.38 98 ARG A N 1
ATOM 780 C CA . ARG A 1 98 ? 1.526 -11.526 8.330 1.00 90.38 98 ARG A CA 1
ATOM 781 C C . ARG A 1 98 ? 1.426 -12.081 6.901 1.00 90.38 98 ARG A C 1
ATOM 783 O O . ARG A 1 98 ? 1.969 -11.480 5.975 1.00 90.38 98 ARG A O 1
ATOM 790 N N . ARG A 1 99 ? 0.701 -13.193 6.707 1.00 91.50 99 ARG A N 1
ATOM 791 C CA . ARG A 1 99 ? 0.446 -13.801 5.383 1.00 91.50 99 ARG A CA 1
ATOM 792 C C . ARG A 1 99 ? -0.389 -12.912 4.455 1.00 91.50 99 ARG A C 1
ATOM 794 O O . ARG A 1 99 ? -0.253 -13.019 3.246 1.00 91.50 99 ARG A O 1
ATOM 801 N N . VAL A 1 100 ? -1.229 -12.044 5.022 1.00 91.44 100 VAL A N 1
ATOM 802 C CA . VAL A 1 100 ? -2.034 -11.053 4.291 1.00 91.44 100 VAL A CA 1
ATOM 803 C C . VAL A 1 100 ? -1.225 -9.776 4.076 1.00 91.44 100 VAL A C 1
ATOM 805 O O . VAL A 1 100 ? -1.247 -9.205 2.989 1.00 91.44 100 VAL A O 1
ATOM 808 N N . PHE A 1 101 ? -0.466 -9.357 5.090 1.00 95.75 101 PHE A N 1
ATOM 809 C CA . PHE A 1 101 ? 0.356 -8.152 5.036 1.00 95.75 101 PHE A CA 1
ATOM 810 C C . PHE A 1 101 ? 1.467 -8.234 3.982 1.00 95.75 101 PHE A C 1
ATOM 812 O O .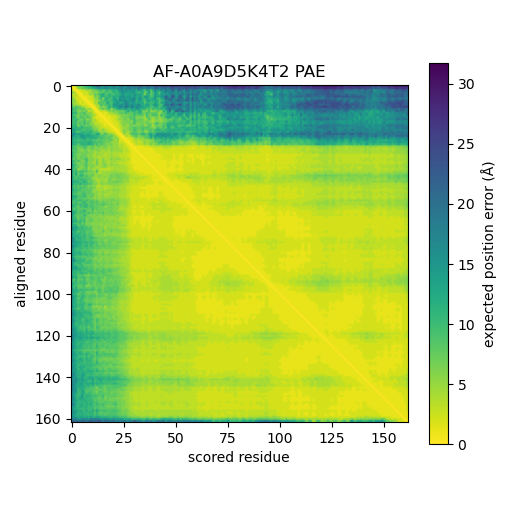 PHE A 1 101 ? 1.624 -7.325 3.172 1.00 95.75 101 PHE A O 1
ATOM 819 N N . ARG A 1 102 ? 2.229 -9.336 3.957 1.00 96.81 102 ARG A N 1
ATOM 820 C CA . ARG A 1 102 ? 3.429 -9.448 3.112 1.00 96.81 102 ARG A CA 1
ATOM 821 C C . ARG A 1 102 ? 3.136 -9.277 1.609 1.00 96.81 102 ARG A C 1
ATOM 823 O O . ARG A 1 102 ? 3.856 -8.502 0.982 1.00 96.81 102 ARG A O 1
ATOM 830 N N . PRO A 1 103 ? 2.105 -9.913 1.014 1.00 96.50 103 PRO A N 1
ATOM 831 C CA . PRO A 1 103 ? 1.728 -9.643 -0.373 1.00 96.50 103 PRO A CA 1
ATOM 832 C C . PRO A 1 103 ? 1.333 -8.187 -0.631 1.00 96.50 103 PRO A C 1
ATOM 834 O O . PRO A 1 103 ? 1.707 -7.649 -1.669 1.00 96.50 103 PRO A O 1
ATOM 837 N N . LYS A 1 104 ? 0.606 -7.544 0.298 1.00 97.50 104 LYS A N 1
ATOM 838 C CA . LYS A 1 104 ? 0.205 -6.134 0.160 1.00 97.50 104 LYS A CA 1
ATOM 839 C C . LYS A 1 104 ? 1.422 -5.211 0.162 1.00 97.50 104 LYS A C 1
ATOM 841 O O . LYS A 1 104 ? 1.566 -4.419 -0.757 1.00 97.50 104 LYS A O 1
ATOM 846 N N . LEU A 1 105 ? 2.339 -5.387 1.115 1.00 98.44 105 LEU A N 1
ATOM 847 C CA . LEU A 1 105 ? 3.580 -4.612 1.180 1.00 98.44 105 LEU A CA 1
ATOM 848 C C . LEU A 1 105 ? 4.408 -4.747 -0.107 1.00 98.44 105 LEU A C 1
ATOM 850 O O . LEU A 1 105 ? 4.833 -3.742 -0.670 1.00 98.44 105 LEU A O 1
ATOM 854 N N . LEU A 1 106 ? 4.622 -5.976 -0.596 1.00 98.38 106 LEU A N 1
ATOM 855 C CA . LEU A 1 106 ? 5.385 -6.194 -1.832 1.00 98.38 106 LEU A CA 1
ATOM 856 C C . LEU A 1 106 ? 4.690 -5.598 -3.059 1.00 98.38 106 LEU A C 1
ATOM 858 O O . LEU A 1 106 ? 5.366 -5.082 -3.945 1.00 98.38 106 LEU A O 1
ATOM 862 N N . TYR A 1 107 ? 3.359 -5.659 -3.114 1.00 98.62 107 TYR A N 1
ATOM 863 C CA . TYR A 1 107 ? 2.595 -5.008 -4.172 1.00 98.62 107 TYR A CA 1
ATOM 864 C C . TYR A 1 107 ? 2.773 -3.487 -4.134 1.00 98.62 107 TYR A C 1
ATOM 866 O O . TYR A 1 107 ? 3.081 -2.897 -5.167 1.00 98.62 107 TYR A O 1
ATOM 874 N N . SER A 1 108 ? 2.657 -2.867 -2.956 1.00 98.44 108 SER A N 1
ATOM 875 C CA . SER A 1 108 ? 2.819 -1.419 -2.785 1.00 98.44 108 SER A CA 1
ATOM 876 C C . SER A 1 108 ? 4.244 -0.947 -3.110 1.00 98.44 108 SER A C 1
ATOM 878 O O . SER A 1 108 ? 4.421 0.052 -3.802 1.00 98.44 108 SER A O 1
ATOM 880 N N . LEU A 1 109 ? 5.268 -1.718 -2.722 1.00 98.50 109 LEU A N 1
ATOM 881 C CA . LEU A 1 109 ? 6.657 -1.482 -3.145 1.00 98.50 109 LEU A CA 1
ATOM 882 C C . LEU A 1 109 ? 6.812 -1.533 -4.668 1.00 98.50 109 LEU A C 1
ATOM 884 O O . LEU A 1 109 ? 7.514 -0.705 -5.242 1.00 98.50 109 LEU A O 1
ATOM 888 N N . ALA A 1 110 ? 6.155 -2.485 -5.331 1.00 98.62 110 ALA A N 1
ATOM 889 C CA . ALA A 1 110 ? 6.278 -2.657 -6.771 1.00 98.62 110 ALA A CA 1
ATOM 890 C C . ALA A 1 110 ? 5.557 -1.563 -7.576 1.00 98.62 110 ALA A C 1
ATOM 892 O O . ALA A 1 110 ? 6.117 -1.069 -8.556 1.00 98.62 110 ALA A O 1
ATOM 893 N N . ILE A 1 111 ? 4.358 -1.135 -7.160 1.00 98.38 111 ILE A N 1
ATOM 894 C CA . ILE A 1 111 ? 3.661 -0.014 -7.817 1.00 98.38 111 ILE A CA 1
ATOM 895 C C . ILE A 1 111 ? 4.387 1.317 -7.593 1.00 98.38 111 ILE A C 1
ATOM 897 O O . ILE A 1 111 ? 4.499 2.092 -8.536 1.00 98.38 111 ILE A O 1
ATOM 901 N N . CYS A 1 112 ? 4.948 1.549 -6.401 1.00 98.31 112 CYS A N 1
ATOM 902 C CA . CYS A 1 112 ? 5.733 2.749 -6.106 1.00 98.31 112 CYS A CA 1
ATOM 903 C C . CYS A 1 112 ? 7.031 2.778 -6.930 1.00 98.31 112 CYS A C 1
ATOM 905 O O . CYS A 1 112 ? 7.319 3.769 -7.593 1.00 98.31 112 CYS A O 1
ATOM 907 N N . ALA A 1 113 ? 7.765 1.660 -6.999 1.00 98.00 113 ALA A N 1
ATOM 908 C CA . ALA A 1 113 ? 8.963 1.565 -7.835 1.00 98.00 113 ALA A CA 1
ATOM 909 C C . ALA A 1 113 ? 8.660 1.724 -9.336 1.00 98.00 113 ALA A C 1
ATOM 911 O O . ALA A 1 113 ? 9.486 2.258 -10.071 1.00 98.00 113 ALA A O 1
ATOM 912 N N . SER A 1 114 ? 7.488 1.267 -9.793 1.00 98.38 114 SER A N 1
ATOM 913 C CA . SER A 1 114 ? 7.052 1.470 -11.182 1.00 98.38 114 SER A CA 1
ATOM 914 C C . SER A 1 114 ? 6.746 2.929 -11.465 1.00 98.38 114 SER A C 1
ATOM 916 O O . SER A 1 114 ? 7.218 3.434 -12.470 1.00 98.38 114 SER A O 1
ATOM 918 N N . ALA A 1 115 ? 6.022 3.602 -10.568 1.00 97.94 115 ALA A N 1
ATOM 919 C CA . ALA A 1 115 ? 5.722 5.021 -10.711 1.00 97.94 115 ALA A CA 1
ATOM 920 C C . ALA A 1 115 ? 7.010 5.856 -10.776 1.00 97.94 115 ALA A C 1
ATOM 922 O O . ALA A 1 115 ? 7.167 6.650 -11.691 1.00 97.94 115 ALA A O 1
ATOM 923 N N . HIS A 1 116 ? 7.991 5.571 -9.916 1.00 96.75 116 HIS A N 1
ATOM 924 C CA . HIS A 1 116 ? 9.288 6.250 -9.967 1.00 96.75 116 HIS A CA 1
ATOM 925 C C . HIS A 1 116 ? 10.056 5.957 -11.270 1.00 96.75 116 HIS A C 1
ATOM 927 O O . HIS A 1 116 ? 10.765 6.817 -11.783 1.00 96.75 116 HIS A O 1
ATOM 933 N N . PHE A 1 117 ? 9.959 4.741 -11.820 1.00 97.81 117 PHE A N 1
ATOM 934 C CA . PHE A 1 117 ? 10.524 4.452 -13.142 1.00 97.81 117 PHE A CA 1
ATOM 935 C C . PHE A 1 117 ? 9.793 5.199 -14.260 1.00 97.81 117 PHE A C 1
ATOM 937 O O . PHE A 1 117 ? 10.438 5.619 -15.212 1.00 97.81 117 PHE A O 1
ATOM 944 N N . ASP A 1 118 ? 8.477 5.352 -14.150 1.00 97.06 118 ASP A N 1
ATOM 945 C CA . ASP A 1 118 ? 7.672 6.062 -15.139 1.00 97.06 118 ASP A CA 1
ATOM 946 C C . ASP A 1 118 ? 7.942 7.585 -15.096 1.00 97.06 118 ASP A C 1
ATOM 948 O O . ASP A 1 118 ? 7.951 8.218 -16.150 1.00 97.06 118 ASP A O 1
ATOM 952 N N . GLU A 1 119 ? 8.230 8.156 -13.918 1.00 96.50 119 GLU A N 1
ATOM 953 C CA . GLU A 1 119 ? 8.648 9.560 -13.744 1.00 96.50 119 GLU A CA 1
ATOM 954 C C . GLU A 1 119 ? 10.097 9.816 -14.178 1.00 96.50 119 GLU A C 1
ATOM 956 O O . GLU A 1 119 ? 10.378 10.792 -14.871 1.00 96.50 119 GLU A O 1
ATOM 961 N N . GLU A 1 120 ? 11.018 8.924 -13.805 1.00 95.88 120 GLU A N 1
ATOM 962 C CA . GLU A 1 120 ? 12.443 9.033 -14.124 1.00 95.88 120 GLU A CA 1
ATOM 963 C C . GLU A 1 120 ? 12.963 7.723 -14.750 1.00 95.88 120 GLU A C 1
ATOM 965 O O . GLU A 1 120 ? 13.578 6.881 -14.069 1.00 95.88 120 GLU A O 1
ATOM 970 N N . PRO A 1 121 ? 12.734 7.505 -16.061 1.00 96.94 121 PRO A N 1
ATOM 971 C CA . PRO A 1 121 ? 13.192 6.298 -16.731 1.00 96.94 121 PRO A CA 1
ATOM 972 C C . PRO A 1 121 ? 14.720 6.238 -16.792 1.00 96.94 121 PRO A C 1
ATOM 974 O O . PRO A 1 121 ? 15.380 7.065 -17.417 1.00 96.94 121 PRO A O 1
ATOM 977 N N . GLY A 1 122 ? 15.306 5.207 -16.183 1.00 97.00 122 GLY A N 1
ATOM 978 C CA . GLY A 1 122 ? 16.749 4.999 -16.205 1.00 97.00 122 GLY A CA 1
ATOM 979 C C . GLY A 1 122 ? 17.158 3.586 -15.789 1.00 97.00 122 GLY A C 1
ATOM 980 O O . GLY A 1 122 ? 16.356 2.841 -15.222 1.00 97.00 122 GLY A O 1
ATOM 981 N N . PRO A 1 123 ? 18.418 3.173 -16.023 1.00 97.00 123 PRO A N 1
ATOM 982 C CA . PRO A 1 123 ? 18.872 1.816 -15.703 1.00 97.00 123 PRO A CA 1
ATOM 983 C C . PRO A 1 123 ? 18.661 1.429 -14.230 1.00 97.00 123 PRO A C 1
ATOM 985 O O . PRO A 1 123 ? 18.301 0.291 -13.919 1.00 97.00 123 PRO A O 1
ATOM 988 N N . LYS A 1 124 ? 18.849 2.387 -13.312 1.00 97.06 124 LYS A N 1
ATOM 989 C CA . LYS A 1 124 ? 18.680 2.192 -11.866 1.00 97.06 124 LYS A CA 1
ATOM 990 C C . LYS A 1 124 ? 17.210 2.005 -11.480 1.00 97.06 124 LYS A C 1
ATOM 992 O O . LYS A 1 124 ? 16.889 1.035 -10.790 1.00 97.06 124 LYS A O 1
ATOM 997 N N . THR A 1 125 ? 16.331 2.897 -11.932 1.00 97.06 125 THR A N 1
ATOM 998 C CA . THR A 1 125 ? 14.889 2.867 -11.632 1.00 97.06 125 THR A CA 1
ATOM 999 C C . THR A 1 125 ? 14.216 1.671 -12.305 1.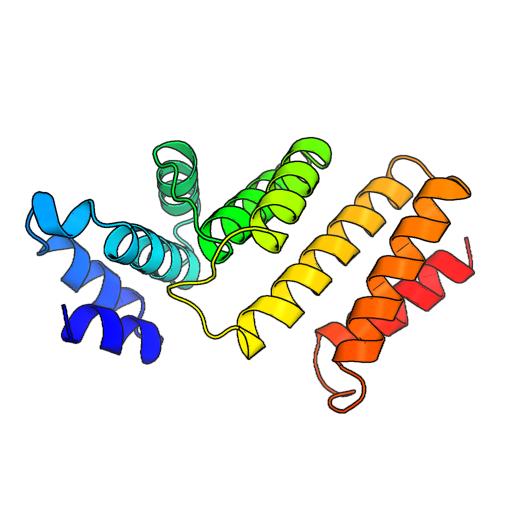00 97.06 125 THR A C 1
ATOM 1001 O O . THR A 1 125 ? 13.464 0.945 -11.656 1.00 97.06 125 THR A O 1
ATOM 1004 N N . ARG A 1 126 ? 14.622 1.336 -13.536 1.00 97.88 126 ARG A N 1
ATOM 1005 C CA . ARG A 1 126 ? 14.222 0.111 -14.244 1.00 97.88 126 ARG A CA 1
ATOM 1006 C C . ARG A 1 126 ? 14.555 -1.146 -13.446 1.00 97.88 126 ARG A C 1
ATOM 1008 O O . ARG A 1 126 ? 13.687 -1.988 -13.215 1.00 97.88 126 ARG A O 1
ATOM 1015 N N . LYS A 1 127 ? 15.812 -1.284 -13.006 1.00 97.81 127 LYS A N 1
ATOM 1016 C CA . LYS A 1 127 ? 16.262 -2.439 -12.212 1.00 97.81 127 LYS A CA 1
ATOM 1017 C C . LYS A 1 127 ? 15.472 -2.556 -10.908 1.00 97.81 127 LYS A C 1
ATOM 1019 O O . LYS A 1 127 ? 15.073 -3.662 -10.547 1.00 97.81 127 LYS A O 1
ATOM 1024 N N . ALA A 1 128 ? 15.232 -1.437 -10.223 1.00 97.50 128 ALA A N 1
ATOM 1025 C CA . ALA A 1 128 ? 14.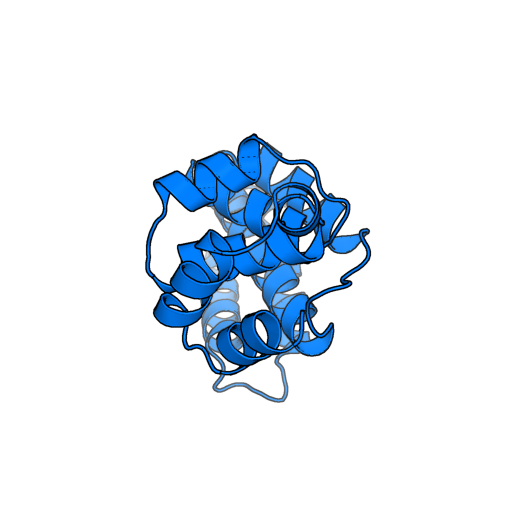451 -1.407 -8.990 1.00 97.50 128 ALA A CA 1
ATOM 1026 C C . ALA A 1 128 ? 12.999 -1.862 -9.219 1.00 97.50 128 ALA A C 1
ATOM 1028 O O . ALA A 1 128 ? 12.526 -2.758 -8.516 1.00 97.50 128 ALA A O 1
ATOM 1029 N N . ALA A 1 129 ? 12.328 -1.321 -10.240 1.00 98.31 129 ALA A N 1
ATOM 1030 C CA . ALA A 1 129 ? 10.958 -1.685 -10.589 1.00 98.31 129 ALA A CA 1
ATOM 1031 C C . ALA A 1 129 ? 10.839 -3.170 -10.976 1.00 98.31 129 ALA A C 1
ATOM 1033 O O . ALA A 1 129 ? 9.989 -3.888 -10.445 1.00 98.31 129 ALA A O 1
ATOM 1034 N N . MET A 1 130 ? 11.739 -3.673 -11.831 1.00 98.06 130 MET A N 1
ATOM 1035 C CA . MET A 1 130 ? 11.756 -5.091 -12.209 1.00 98.06 130 MET A CA 1
ATOM 1036 C C . MET A 1 130 ? 11.981 -6.000 -10.998 1.00 98.06 130 MET A C 1
ATOM 1038 O O . MET A 1 130 ? 11.241 -6.967 -10.814 1.00 98.06 130 MET A O 1
ATOM 1042 N N . ALA A 1 131 ? 12.966 -5.691 -10.150 1.00 98.25 131 ALA A N 1
ATOM 1043 C CA . ALA A 1 131 ? 13.254 -6.484 -8.957 1.00 98.25 131 ALA A CA 1
ATOM 1044 C C . ALA A 1 131 ? 12.048 -6.547 -8.005 1.00 98.25 131 ALA A C 1
ATOM 1046 O O . ALA A 1 131 ? 11.717 -7.623 -7.500 1.00 98.25 131 ALA A O 1
ATOM 1047 N N . ALA A 1 132 ? 11.347 -5.426 -7.804 1.00 98.38 132 ALA A N 1
ATOM 1048 C CA . ALA A 1 132 ? 10.155 -5.380 -6.964 1.00 98.38 132 ALA A CA 1
ATOM 1049 C C . ALA A 1 132 ? 9.031 -6.286 -7.505 1.00 98.38 132 ALA A C 1
ATOM 1051 O O . ALA A 1 132 ? 8.459 -7.079 -6.748 1.00 98.38 132 ALA A O 1
ATOM 1052 N N . TRP A 1 133 ? 8.768 -6.259 -8.817 1.00 98.56 133 TRP A N 1
ATOM 1053 C CA . TRP A 1 133 ? 7.771 -7.147 -9.425 1.00 98.56 133 TRP A CA 1
ATOM 1054 C C . TRP A 1 133 ? 8.167 -8.619 -9.397 1.00 98.56 133 TRP A C 1
ATOM 1056 O O . TRP A 1 133 ? 7.310 -9.463 -9.133 1.00 98.56 133 TRP A O 1
ATOM 1066 N N . TYR A 1 134 ? 9.441 -8.953 -9.620 1.00 98.44 134 TYR A N 1
ATOM 1067 C CA . TYR A 1 134 ? 9.910 -10.337 -9.507 1.00 98.44 134 TYR A CA 1
ATOM 1068 C C . TYR A 1 134 ? 9.769 -10.875 -8.082 1.00 98.44 134 TYR A C 1
ATOM 1070 O O . TYR A 1 134 ? 9.315 -12.008 -7.907 1.00 98.44 134 TYR A O 1
ATOM 1078 N N . ASN A 1 135 ? 10.071 -10.063 -7.067 1.00 97.94 135 ASN A N 1
ATOM 1079 C CA . ASN A 1 135 ? 9.876 -10.438 -5.666 1.00 97.94 135 ASN A CA 1
ATOM 1080 C C . ASN A 1 135 ? 8.404 -10.752 -5.366 1.00 97.94 135 ASN A C 1
ATOM 1082 O O . ASN A 1 135 ? 8.101 -11.787 -4.767 1.00 97.94 135 ASN A O 1
ATOM 1086 N N . LEU A 1 136 ? 7.479 -9.902 -5.827 1.00 98.25 136 LEU A N 1
ATOM 1087 C CA . LEU A 1 136 ? 6.046 -10.154 -5.680 1.00 98.25 136 LEU A CA 1
ATOM 1088 C C . LEU A 1 136 ? 5.603 -11.404 -6.455 1.00 98.25 136 LEU A C 1
ATOM 1090 O O . LEU A 1 136 ? 4.897 -12.251 -5.908 1.00 98.25 136 LEU A O 1
ATOM 1094 N N . LYS A 1 137 ? 6.027 -11.551 -7.714 1.00 97.75 137 LYS A N 1
ATOM 1095 C CA . LYS A 1 137 ? 5.662 -12.694 -8.562 1.00 97.75 137 LYS A CA 1
ATOM 1096 C C . LYS A 1 137 ? 6.152 -14.016 -7.966 1.00 97.75 137 LYS A C 1
ATOM 1098 O O . LYS A 1 137 ? 5.405 -14.991 -7.965 1.00 97.75 137 LYS A O 1
ATOM 1103 N N . SER A 1 138 ? 7.365 -14.029 -7.412 1.00 98.06 138 SER A N 1
ATOM 1104 C CA . SER A 1 138 ? 7.943 -15.185 -6.719 1.00 98.06 138 SER A CA 1
ATOM 1105 C C . SER A 1 138 ? 7.130 -15.572 -5.480 1.00 98.06 138 SER A C 1
ATOM 1107 O O . SER A 1 138 ? 6.787 -16.745 -5.314 1.00 98.06 138 SER A O 1
ATOM 1109 N N . LEU A 1 139 ? 6.725 -14.591 -4.660 1.00 96.81 139 LEU A N 1
ATOM 1110 C CA . LEU A 1 139 ? 5.846 -14.836 -3.510 1.00 96.81 139 LEU A CA 1
ATOM 1111 C C . LEU A 1 139 ? 4.508 -15.460 -3.937 1.00 96.81 139 LEU A C 1
ATOM 1113 O O . LEU A 1 139 ? 3.997 -16.350 -3.263 1.00 96.81 139 LEU A O 1
ATOM 1117 N N . MET A 1 140 ? 3.957 -15.008 -5.063 1.00 96.44 140 MET A N 1
ATOM 1118 C CA . MET A 1 140 ? 2.641 -15.418 -5.558 1.00 96.44 140 MET A CA 1
ATOM 1119 C C . MET A 1 140 ? 2.691 -16.631 -6.504 1.00 96.44 140 MET A C 1
ATOM 1121 O O . MET A 1 140 ? 1.690 -16.933 -7.151 1.00 96.44 140 MET A O 1
ATOM 1125 N N . ARG A 1 141 ? 3.827 -17.339 -6.612 1.00 96.12 141 ARG A N 1
ATOM 1126 C CA . ARG A 1 141 ? 4.036 -18.407 -7.614 1.00 96.12 141 ARG A CA 1
ATOM 1127 C C . ARG A 1 141 ? 3.010 -19.543 -7.562 1.00 96.12 141 ARG A C 1
ATOM 1129 O O . ARG A 1 141 ? 2.722 -20.142 -8.588 1.00 96.12 141 ARG A O 1
ATOM 1136 N N . THR A 1 142 ? 2.472 -19.842 -6.381 1.00 95.50 142 THR A N 1
ATOM 1137 C CA . THR A 1 142 ? 1.458 -20.890 -6.160 1.00 95.50 142 THR A CA 1
ATOM 1138 C C . THR A 1 142 ? 0.029 -20.382 -6.357 1.00 95.50 142 THR A C 1
ATOM 1140 O O . THR A 1 142 ? -0.929 -21.120 -6.153 1.00 95.50 142 THR A O 1
ATOM 1143 N N . SER A 1 143 ? -0.141 -19.113 -6.726 1.00 94.62 143 SER A N 1
ATOM 1144 C CA . SER A 1 143 ? -1.439 -18.470 -6.931 1.00 94.62 143 SER A CA 1
ATOM 1145 C C . SER A 1 143 ? -1.413 -17.597 -8.192 1.00 94.62 143 SER A C 1
ATOM 1147 O O . SER A 1 143 ? -1.609 -16.380 -8.101 1.00 94.62 143 SER A O 1
ATOM 1149 N N . PRO A 1 144 ? -1.175 -18.192 -9.378 1.00 95.81 144 PRO A N 1
ATOM 1150 C CA . PRO A 1 144 ? -1.059 -17.450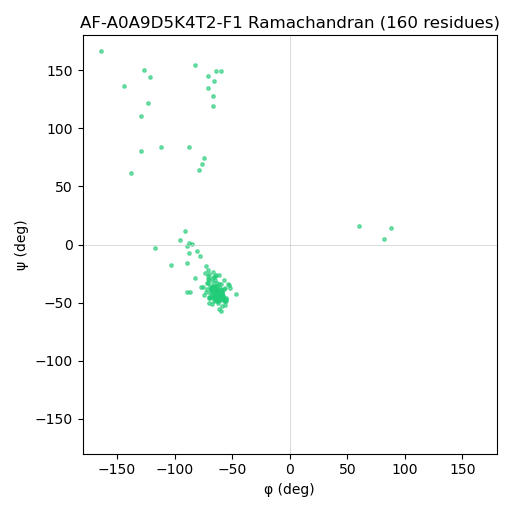 -10.637 1.00 95.81 144 PRO A CA 1
ATOM 1151 C C . PRO A 1 144 ? -2.340 -16.687 -11.004 1.00 95.81 144 PRO A C 1
ATOM 1153 O O . PRO A 1 144 ? -2.287 -15.638 -11.647 1.00 95.81 144 PRO A O 1
ATOM 1156 N N . GLU A 1 145 ? -3.491 -17.163 -10.525 1.00 96.12 145 GLU A N 1
ATOM 1157 C CA . GLU A 1 145 ? -4.781 -16.514 -10.746 1.00 96.12 145 GLU A CA 1
ATOM 1158 C C . GLU A 1 145 ? -4.977 -15.229 -9.937 1.00 96.12 145 GLU A C 1
ATOM 1160 O O . GLU A 1 145 ? -5.819 -14.396 -10.286 1.00 96.12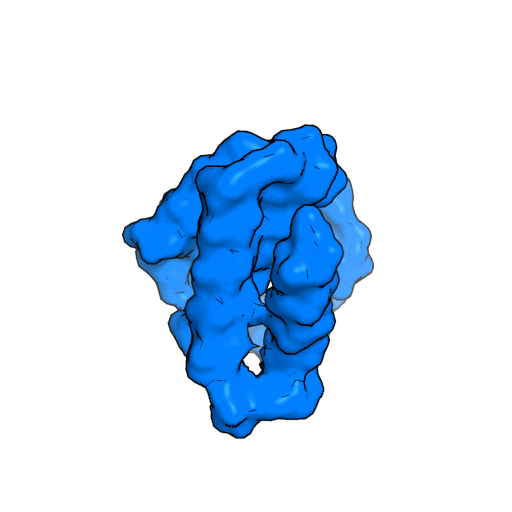 145 GLU A O 1
ATOM 1165 N N . HIS A 1 146 ? -4.184 -15.027 -8.881 1.00 95.44 146 HIS A N 1
ATOM 1166 C CA . HIS A 1 146 ? -4.320 -13.869 -8.011 1.00 95.44 146 HIS A CA 1
ATOM 1167 C C . HIS A 1 146 ? -3.981 -12.568 -8.755 1.00 95.44 146 HIS A C 1
ATOM 1169 O O . HIS A 1 146 ? -2.992 -12.478 -9.490 1.00 95.44 146 HIS A O 1
ATOM 1175 N N . ARG A 1 147 ? -4.750 -11.501 -8.490 1.00 96.75 147 ARG A N 1
ATOM 1176 C CA . ARG A 1 147 ? -4.597 -10.188 -9.149 1.00 96.75 147 ARG A CA 1
ATOM 1177 C C . ARG A 1 147 ? -3.165 -9.636 -9.113 1.00 96.75 147 ARG A C 1
ATOM 1179 O O . ARG A 1 147 ? -2.706 -9.061 -10.096 1.00 96.75 147 ARG A O 1
ATOM 1186 N N . TYR A 1 148 ? -2.444 -9.844 -8.008 1.00 97.00 148 TYR A N 1
ATOM 1187 C CA . TYR A 1 148 ? -1.049 -9.402 -7.862 1.00 97.00 148 TYR A CA 1
ATOM 1188 C C . TYR A 1 148 ? -0.093 -10.147 -8.790 1.00 97.00 148 TYR A C 1
ATOM 1190 O O . TYR A 1 148 ? 0.792 -9.513 -9.355 1.00 97.00 148 TYR A O 1
ATOM 1198 N N . TYR A 1 149 ? -0.293 -11.450 -9.007 1.00 97.94 149 TYR A N 1
ATOM 1199 C CA . TYR A 1 149 ? 0.529 -12.214 -9.944 1.00 97.94 149 TYR A CA 1
ATOM 1200 C C . TYR A 1 149 ? 0.311 -11.715 -11.377 1.00 97.94 149 TYR A C 1
ATOM 1202 O O . TYR A 1 149 ? 1.266 -11.367 -12.069 1.00 97.94 149 TYR A O 1
ATOM 1210 N N . LYS A 1 150 ? -0.957 -11.576 -11.791 1.00 98.12 150 LYS A N 1
ATOM 1211 C CA . LYS A 1 150 ? -1.331 -11.067 -13.123 1.00 98.12 150 LYS A CA 1
ATOM 1212 C C . LYS A 1 150 ? -0.832 -9.641 -13.374 1.00 98.12 150 LYS A C 1
ATOM 1214 O O . LYS A 1 150 ? -0.451 -9.299 -14.493 1.00 98.12 150 LYS A O 1
ATOM 1219 N N . LYS A 1 151 ? -0.850 -8.773 -12.355 1.00 98.06 151 LYS A N 1
ATOM 1220 C CA . LYS A 1 151 ? -0.289 -7.416 -12.459 1.00 98.06 151 LYS A CA 1
ATOM 1221 C C . LYS A 1 151 ? 1.237 -7.457 -12.560 1.00 98.06 151 LYS A C 1
ATOM 1223 O O . LYS A 1 151 ? 1.762 -6.831 -13.471 1.00 98.06 151 LYS A O 1
ATOM 1228 N N . ALA A 1 152 ? 1.917 -8.248 -11.728 1.00 98.25 152 ALA A N 1
ATOM 1229 C CA . ALA A 1 152 ? 3.370 -8.398 -11.793 1.00 98.25 152 ALA A CA 1
ATOM 1230 C C . ALA A 1 152 ? 3.845 -8.900 -13.161 1.00 98.25 152 ALA A C 1
ATOM 1232 O O . ALA A 1 152 ? 4.786 -8.353 -13.727 1.00 98.25 152 ALA A O 1
ATOM 1233 N N . ASP A 1 153 ? 3.165 -9.897 -13.729 1.00 97.81 153 ASP A N 1
ATOM 1234 C CA . ASP A 1 153 ? 3.513 -10.424 -15.047 1.00 97.81 153 ASP A CA 1
ATOM 1235 C C . ASP A 1 153 ? 3.382 -9.370 -16.160 1.00 97.81 153 ASP A C 1
ATOM 1237 O O . ASP A 1 153 ? 4.275 -9.236 -16.997 1.00 97.81 153 ASP A O 1
ATOM 1241 N N . ARG A 1 154 ? 2.307 -8.570 -16.136 1.00 98.25 154 ARG A N 1
ATOM 1242 C CA . ARG A 1 154 ? 2.123 -7.461 -17.084 1.00 98.25 154 ARG A CA 1
ATOM 1243 C C . ARG A 1 154 ? 3.199 -6.390 -16.942 1.00 98.25 154 ARG A C 1
ATOM 1245 O O . ARG A 1 154 ? 3.762 -5.977 -17.952 1.00 98.25 154 ARG A O 1
ATOM 1252 N N . GLU A 1 155 ? 3.496 -5.958 -15.720 1.00 98.31 155 GLU A N 1
ATOM 1253 C CA . GLU A 1 155 ? 4.468 -4.885 -15.487 1.00 98.31 155 GLU A CA 1
ATOM 1254 C C . GLU A 1 155 ? 5.895 -5.311 -15.841 1.00 98.31 155 GLU A C 1
ATOM 1256 O O . GLU A 1 155 ? 6.615 -4.545 -16.475 1.00 98.31 155 GLU A O 1
ATOM 1261 N N . ILE A 1 156 ? 6.283 -6.559 -15.555 1.00 98.12 156 ILE A N 1
ATOM 1262 C CA . ILE A 1 156 ? 7.581 -7.097 -15.992 1.00 98.12 156 ILE A CA 1
ATOM 1263 C C . ILE A 1 156 ? 7.706 -7.022 -17.517 1.00 98.12 156 ILE A C 1
ATOM 1265 O O . ILE A 1 156 ? 8.725 -6.551 -18.023 1.00 98.12 156 ILE A O 1
ATOM 1269 N N . ARG A 1 157 ? 6.676 -7.440 -18.266 1.00 97.38 157 ARG A N 1
ATOM 1270 C CA . ARG A 1 157 ? 6.688 -7.363 -19.737 1.00 97.38 157 ARG A CA 1
ATOM 1271 C C . ARG A 1 157 ? 6.740 -5.920 -20.234 1.00 97.38 157 ARG A C 1
ATOM 1273 O O . ARG A 1 157 ? 7.442 -5.660 -21.205 1.00 97.38 157 ARG A O 1
ATOM 1280 N N . ARG A 1 158 ? 6.012 -5.001 -19.591 1.00 97.69 158 ARG A N 1
ATOM 1281 C CA . ARG A 1 158 ? 5.996 -3.572 -19.941 1.00 97.69 158 ARG A CA 1
ATOM 1282 C C . ARG A 1 158 ? 7.387 -2.957 -19.789 1.00 97.69 158 ARG A C 1
ATOM 1284 O O . ARG A 1 158 ? 7.934 -2.459 -20.763 1.00 97.69 158 ARG A O 1
ATOM 1291 N N . ILE A 1 159 ? 7.983 -3.082 -18.604 1.00 96.88 159 ILE A N 1
ATOM 1292 C CA . ILE A 1 159 ? 9.293 -2.500 -18.273 1.00 96.88 159 ILE A CA 1
ATOM 1293 C C . ILE A 1 159 ? 10.428 -3.174 -19.067 1.00 96.88 159 ILE A C 1
ATOM 1295 O O . ILE A 1 159 ? 11.447 -2.558 -19.371 1.00 96.88 159 ILE A O 1
ATOM 1299 N N . SER A 1 160 ? 10.278 -4.447 -19.446 1.00 94.56 160 SER A N 1
ATOM 1300 C CA . SER A 1 160 ? 11.275 -5.138 -20.280 1.00 94.56 160 SER A CA 1
ATOM 1301 C C . SER A 1 160 ? 11.322 -4.617 -21.722 1.00 94.56 160 SER A C 1
ATOM 1303 O O . SER A 1 160 ? 12.357 -4.748 -22.367 1.00 94.56 160 SER A O 1
ATOM 1305 N N . LYS A 1 161 ? 10.223 -4.047 -22.230 1.00 93.00 161 LYS A N 1
ATOM 1306 C CA . LYS A 1 161 ? 10.118 -3.533 -23.607 1.00 93.00 161 LYS A CA 1
ATOM 1307 C C . LYS A 1 161 ? 10.530 -2.068 -23.762 1.00 93.00 161 LYS A C 1
ATOM 1309 O O . LYS A 1 161 ? 10.704 -1.631 -24.894 1.00 93.00 161 LYS A O 1
ATOM 1314 N N . MET A 1 162 ? 10.617 -1.335 -22.654 1.00 81.94 162 MET A N 1
ATOM 1315 C CA . MET A 1 162 ? 11.133 0.036 -22.600 1.00 81.94 162 MET A CA 1
ATOM 1316 C C . MET A 1 162 ? 12.661 0.023 -22.518 1.00 81.94 162 MET A C 1
ATOM 1318 O O . MET A 1 162 ? 13.273 0.962 -23.052 1.00 81.94 162 MET A O 1
#

Radius of gyration: 17.25 Å; Cα contacts (8 Å, |Δi|>4): 178; chains: 1; bounding box: 41×34×50 Å

Sequence (162 aa):
MSIFSAEIEAESYRDALAVAEHLSGRQAQTDKAVIYRLRALRGVGEREQARKLLLDNEINDGEFYLAKAELFYHEGDLDEARSYLDKAGRSPVRFMVRRVFRPKLLYSLAICASAHFDEEPGPKTRKAAMAAWYNLKSLMRTSPEHRYYKKADREIRRISKM

pLDDT: mean 90.66, std 11.61, range [54.28, 98.62]

Foldseek 3Di:
DPPLLVCLVVLVLVVNLVVLVVDDPVRCPDPQNLLSPLSSCVSVVVVVVNVCSLVVDDDQALSSLQSQLVVCVVVVNLVSSVVSLVSSVVGHHPSDDPLVSVLSSLLSQLVSLLSVCVVPPDPVSLVSNLVSLVVNLVSCVVPCVDPSNVVSVVSNVVSVVD